Protein AF-A0A4Q4D272-F1 (afdb_monomer_lite)

pLDDT: mean 76.53, std 23.73, range [29.03, 97.25]

Foldseek 3Di:
DDDDDDDDDDDDDDDDDDDDDDDDDDDDDPDPPDPDPPQDFADEAEADCPPQDLVPGDPVRLVLLQQFQEEEELDPSCVVNRPDPHHYHDLQADPVRDGDDPVRSVVVQNVQRRVRTSYYYD

Sequence (122 aa):
MTTRQTRKKNTVTVQTVDATEQDAGTAAAPTPPRKTRAKTPGRVSFVGTGPGDASLLTVRAAELISQADVVITEQPEQAGLVTTDVEIVDGGMGEDGETLTHAARSKLVVKHARTGAHVVRL

Secondary structure (DSSP, 8-state):
------------------------------------PPPPP-EEEE---TTS-GGGS-HHHHHHHHT-SEEEESSGGGGGG--SS-EEEESSB-TTSSBPPHHHHHHHHHHHHTTT-EEEE-

Radius of gyration: 24.19 Å; chains: 1; bounding box: 63×62×44 Å

Structure (mmCIF, N/CA/C/O backbone):
data_AF-A0A4Q4D272-F1
#
_entry.id   AF-A0A4Q4D272-F1
#
loop_
_atom_site.group_PDB
_atom_site.id
_atom_site.type_symbol
_atom_site.label_atom_id
_atom_site.label_alt_id
_atom_site.label_comp_id
_atom_site.label_asym_id
_atom_site.label_entity_id
_atom_site.label_seq_id
_atom_site.pdbx_PDB_ins_code
_atom_site.Cartn_x
_atom_site.Cartn_y
_atom_site.Cartn_z
_atom_site.occupancy
_atom_site.B_iso_or_equiv
_atom_site.auth_seq_id
_atom_site.auth_comp_id
_atom_site.auth_asym_id
_atom_site.auth_atom_id
_atom_site.pdbx_PDB_model_num
ATOM 1 N N . MET A 1 1 ? 1.025 48.758 -27.893 1.00 42.31 1 MET A N 1
ATOM 2 C CA . MET A 1 1 ? 0.484 48.025 -29.056 1.00 42.31 1 MET A CA 1
ATOM 3 C C . MET A 1 1 ? -0.063 46.707 -28.523 1.00 42.31 1 MET A C 1
ATOM 5 O O . MET A 1 1 ? 0.705 45.870 -28.073 1.00 42.31 1 MET A O 1
ATOM 9 N N . THR A 1 2 ? -1.384 46.622 -28.395 1.00 40.53 2 THR A N 1
ATOM 10 C CA . THR A 1 2 ? -2.123 45.536 -27.735 1.00 40.53 2 THR A CA 1
ATOM 11 C C . THR A 1 2 ? -2.586 44.546 -28.789 1.00 40.53 2 THR A C 1
ATOM 13 O O . THR A 1 2 ? -3.279 44.976 -29.705 1.00 40.53 2 THR A O 1
ATOM 16 N N . THR A 1 3 ? -2.324 43.247 -28.617 1.00 48.41 3 THR A N 1
ATOM 17 C CA . THR A 1 3 ? -3.096 42.223 -29.334 1.00 48.41 3 THR A CA 1
ATOM 18 C C . THR A 1 3 ? -3.476 41.072 -28.411 1.00 48.41 3 THR A C 1
ATOM 20 O O . THR A 1 3 ? -2.669 40.264 -27.969 1.00 48.41 3 THR A O 1
ATOM 23 N N . ARG A 1 4 ? -4.776 41.072 -28.139 1.00 36.56 4 ARG A N 1
ATOM 24 C CA . ARG A 1 4 ? -5.647 40.067 -27.540 1.00 36.56 4 ARG A CA 1
ATOM 25 C C . ARG A 1 4 ? -6.044 39.068 -28.627 1.00 36.56 4 ARG A C 1
ATOM 27 O O . ARG A 1 4 ? -6.449 39.534 -29.682 1.00 36.56 4 ARG A O 1
ATOM 34 N N . GLN A 1 5 ? -6.021 37.763 -28.354 1.00 43.41 5 GLN A N 1
ATOM 35 C CA . GLN A 1 5 ? -6.788 36.697 -29.038 1.00 43.41 5 GLN A CA 1
ATOM 36 C C . GLN A 1 5 ? -6.393 35.341 -28.405 1.00 43.41 5 GLN A C 1
ATOM 38 O O . GLN A 1 5 ? -5.247 35.187 -28.012 1.00 43.41 5 GLN A O 1
ATOM 43 N N . THR A 1 6 ? -7.200 34.288 -28.250 1.00 36.88 6 THR A N 1
ATOM 44 C CA . THR A 1 6 ? -8.656 34.069 -28.212 1.00 36.88 6 THR A CA 1
ATOM 45 C C . THR A 1 6 ? -8.884 32.629 -27.726 1.00 36.88 6 THR A C 1
ATOM 47 O O . THR A 1 6 ? -8.042 31.753 -27.881 1.00 36.88 6 THR A O 1
ATOM 50 N N . ARG A 1 7 ? -10.060 32.394 -27.152 1.00 36.72 7 ARG A N 1
ATOM 51 C CA . ARG A 1 7 ? -10.597 31.138 -26.608 1.00 36.72 7 ARG A CA 1
ATOM 52 C C . ARG A 1 7 ? -11.089 30.184 -27.717 1.00 36.72 7 ARG A C 1
ATOM 54 O O . ARG A 1 7 ? -11.758 30.661 -28.627 1.00 36.72 7 ARG A O 1
ATOM 61 N N . LYS A 1 8 ? -10.928 28.859 -27.566 1.00 33.88 8 LYS A N 1
ATOM 62 C CA . LYS A 1 8 ? -11.796 27.815 -28.182 1.00 33.88 8 LYS A CA 1
ATOM 63 C C . LYS A 1 8 ? -11.626 26.491 -27.408 1.00 33.88 8 LYS A C 1
ATOM 65 O O . LYS A 1 8 ? -10.572 25.884 -27.470 1.00 33.88 8 LYS A O 1
ATOM 70 N N . LYS A 1 9 ? -12.444 26.199 -26.387 1.00 35.66 9 LYS A N 1
ATOM 71 C CA . LYS A 1 9 ? -13.679 25.379 -26.419 1.00 35.66 9 LYS A CA 1
ATOM 72 C C . LYS A 1 9 ? -13.551 24.120 -27.285 1.00 35.66 9 LYS A C 1
ATOM 74 O O . LYS A 1 9 ? -13.673 24.229 -28.499 1.00 35.66 9 LYS A O 1
ATOM 79 N N . ASN A 1 10 ? -13.414 22.956 -26.644 1.00 33.50 10 ASN A N 1
ATOM 80 C CA . ASN A 1 10 ? -13.775 21.681 -27.255 1.00 33.50 10 ASN A CA 1
ATOM 81 C C . ASN A 1 10 ? -14.904 21.049 -26.434 1.00 33.50 10 ASN A C 1
ATOM 83 O O . ASN A 1 10 ? -14.714 20.625 -25.296 1.00 33.50 10 ASN A O 1
ATOM 87 N N . THR A 1 11 ? -16.094 21.108 -27.019 1.00 30.02 11 THR A N 1
ATOM 88 C CA . THR A 1 11 ? -17.341 20.501 -26.564 1.00 30.02 11 THR A CA 1
ATOM 89 C C . THR A 1 11 ? -17.489 19.194 -27.332 1.00 30.02 11 THR A C 1
ATOM 91 O O . THR A 1 11 ? -17.375 19.218 -28.555 1.00 30.02 11 THR A O 1
ATOM 94 N N . VAL A 1 12 ? -17.772 18.083 -26.652 1.00 32.50 12 VAL A N 1
ATOM 95 C CA . VAL A 1 12 ? -18.307 16.882 -27.305 1.00 32.50 12 VAL A CA 1
ATOM 96 C C . VAL A 1 12 ? -19.681 16.608 -26.711 1.00 32.50 12 VAL A C 1
ATOM 98 O O . VAL A 1 12 ? -19.829 16.366 -25.516 1.00 32.50 12 VAL A O 1
ATOM 101 N N . THR A 1 13 ? -20.665 16.743 -27.589 1.00 29.03 13 THR A N 1
ATOM 102 C CA . THR A 1 13 ? -22.088 16.457 -27.427 1.00 29.03 13 THR A CA 1
ATOM 103 C C . THR A 1 13 ? -22.339 15.024 -27.880 1.00 29.03 13 THR A C 1
ATOM 105 O O . THR A 1 13 ? -21.876 14.672 -28.961 1.00 29.03 13 THR A O 1
ATOM 108 N N . VAL A 1 14 ? -23.139 14.248 -27.144 1.00 33.03 14 VAL A N 1
ATOM 109 C CA . VAL A 1 14 ? -23.978 13.197 -27.743 1.00 33.03 14 VAL A CA 1
ATOM 110 C C . VAL A 1 14 ? -25.356 13.240 -27.073 1.00 33.03 14 VAL A C 1
ATOM 112 O O . VAL A 1 14 ? -25.458 13.211 -25.849 1.00 33.03 14 VAL A O 1
ATOM 115 N N . GLN A 1 15 ? -26.374 13.409 -27.921 1.00 34.38 15 GLN A N 1
ATOM 116 C CA . GLN A 1 15 ? -27.819 13.509 -27.665 1.00 34.38 15 GLN A CA 1
ATOM 117 C C . GLN A 1 15 ? -28.385 12.159 -27.181 1.00 34.38 15 GLN A C 1
ATOM 119 O O . GLN A 1 15 ? -27.868 11.114 -27.560 1.00 34.38 15 GLN A O 1
ATOM 124 N N . THR A 1 16 ? -29.286 12.111 -26.198 1.00 31.22 16 THR A N 1
ATOM 125 C CA . THR A 1 16 ? -30.758 12.285 -26.262 1.00 31.22 16 THR A CA 1
ATOM 126 C C . THR A 1 16 ? -31.475 11.328 -27.219 1.00 31.22 16 THR A C 1
ATOM 128 O O . THR A 1 16 ? -31.327 11.439 -28.433 1.00 31.22 16 THR A O 1
ATOM 131 N N . VAL A 1 17 ? -32.343 10.479 -26.658 1.00 34.53 17 VAL A N 1
ATOM 132 C CA . VAL A 1 17 ? -33.603 10.076 -27.295 1.00 34.53 17 VAL A CA 1
ATOM 133 C C . VAL A 1 17 ? -34.742 10.344 -26.314 1.00 34.53 17 VAL A C 1
ATOM 135 O O . VAL A 1 17 ? -34.701 9.916 -25.161 1.00 34.53 17 VAL A O 1
ATOM 138 N N . ASP A 1 18 ? -35.697 11.137 -26.785 1.00 30.20 18 ASP A N 1
ATOM 139 C CA . ASP A 1 18 ? -36.919 11.544 -26.107 1.00 30.20 18 ASP A CA 1
ATOM 140 C C . ASP A 1 18 ? -37.931 10.396 -26.007 1.00 30.20 18 ASP A C 1
ATOM 142 O O . ASP A 1 18 ? -38.105 9.616 -26.944 1.00 30.20 18 ASP A O 1
ATOM 146 N N . ALA 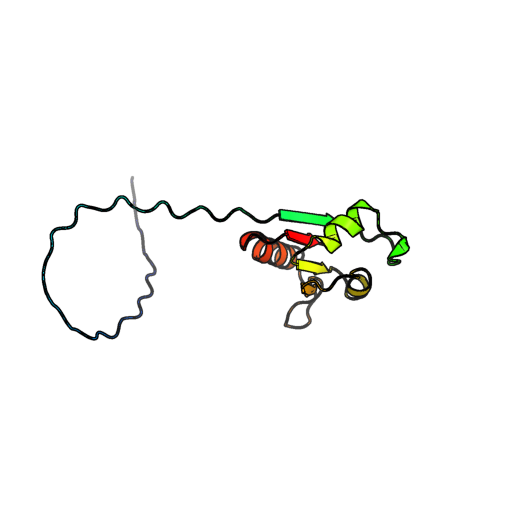A 1 19 ? -38.674 10.368 -24.903 1.00 32.47 19 ALA A N 1
ATOM 147 C CA . ALA A 1 19 ? -40.037 9.856 -24.876 1.00 32.47 19 ALA A CA 1
ATOM 148 C C . ALA A 1 19 ? -40.860 10.761 -23.953 1.00 32.47 19 ALA A C 1
ATOM 150 O O . ALA A 1 19 ? -40.606 10.886 -22.756 1.00 32.47 19 ALA A O 1
ATOM 151 N N . THR A 1 20 ? -41.791 11.456 -24.588 1.00 35.84 20 THR A N 1
ATOM 152 C CA . THR A 1 20 ? -42.777 12.391 -24.056 1.00 35.84 20 THR A CA 1
ATOM 153 C C . THR A 1 20 ? -43.861 11.677 -23.254 1.00 35.84 20 THR A C 1
ATOM 155 O O . THR A 1 20 ? -44.425 10.723 -23.773 1.00 35.84 20 THR A O 1
ATOM 158 N N . GLU A 1 21 ? -44.238 12.216 -22.090 1.00 34.91 21 GLU A N 1
ATOM 159 C CA . GLU A 1 21 ? -45.647 12.405 -21.703 1.00 34.91 21 GLU A CA 1
ATOM 160 C C . GLU A 1 21 ? -45.764 13.361 -20.499 1.00 34.91 21 GLU A C 1
ATOM 162 O O . GLU A 1 21 ? -45.063 13.238 -19.495 1.00 34.91 21 GLU A O 1
ATOM 167 N N . GLN A 1 22 ? -46.612 14.376 -20.668 1.00 41.06 22 GLN A N 1
ATOM 168 C CA . GLN A 1 22 ? -46.977 15.424 -19.713 1.00 41.06 22 GLN A CA 1
ATOM 169 C C . GLN A 1 22 ? -48.154 14.936 -18.851 1.00 41.06 22 GLN A C 1
ATOM 171 O O . GLN A 1 22 ? -49.027 14.289 -19.412 1.00 41.06 22 GLN A O 1
ATOM 176 N N . ASP A 1 23 ? -48.264 15.345 -17.578 1.00 29.06 23 ASP A N 1
ATOM 177 C CA . ASP A 1 23 ? -49.424 16.146 -17.139 1.00 29.06 23 ASP A CA 1
ATOM 178 C C . ASP A 1 23 ? -49.269 16.773 -15.731 1.00 29.06 23 ASP A C 1
ATOM 180 O O . ASP A 1 23 ? -48.637 16.219 -14.835 1.00 29.06 23 ASP A O 1
ATOM 184 N N . ALA A 1 24 ? -49.908 17.938 -15.589 1.00 31.05 24 ALA A N 1
ATOM 185 C CA . ALA A 1 24 ? -50.531 18.543 -14.407 1.00 31.05 24 ALA A CA 1
ATOM 186 C C . ALA A 1 24 ? -49.735 18.812 -13.102 1.00 31.05 24 ALA A C 1
ATOM 188 O O . ALA A 1 24 ? -49.665 18.011 -12.178 1.00 31.05 24 ALA A O 1
ATOM 189 N N . GLY A 1 25 ? -49.312 20.076 -12.962 1.00 32.69 25 GLY A N 1
ATOM 190 C CA . GLY A 1 25 ? -49.771 20.979 -11.890 1.00 32.69 25 GLY A CA 1
ATOM 191 C C . GLY A 1 25 ? -49.534 20.623 -10.413 1.00 32.69 25 GLY A C 1
ATOM 192 O O . GLY A 1 25 ? -50.334 19.931 -9.797 1.00 32.69 25 GLY A O 1
ATOM 193 N N . THR A 1 26 ? -48.560 21.293 -9.787 1.00 35.28 26 THR A N 1
ATOM 194 C CA . THR A 1 26 ? -48.712 22.042 -8.516 1.00 35.28 26 THR A CA 1
ATOM 195 C C . THR A 1 26 ? -47.450 22.880 -8.300 1.00 35.28 26 THR A C 1
ATOM 197 O O . THR A 1 26 ? -46.332 22.385 -8.427 1.00 35.28 26 THR A O 1
ATOM 200 N N . ALA A 1 27 ? -47.623 24.169 -8.002 1.00 51.97 27 ALA A N 1
ATOM 201 C CA . ALA A 1 27 ? -46.535 25.095 -7.710 1.00 51.97 27 ALA A CA 1
ATOM 202 C C . ALA A 1 27 ? -45.796 24.671 -6.428 1.00 51.97 27 ALA A C 1
ATOM 204 O O . ALA A 1 27 ? -46.240 24.955 -5.318 1.00 51.97 27 ALA A O 1
ATOM 205 N N . ALA A 1 28 ? -44.662 23.988 -6.584 1.00 44.81 28 ALA A N 1
ATOM 206 C CA . ALA A 1 28 ? -43.740 23.692 -5.497 1.00 44.81 28 ALA A CA 1
ATOM 207 C C . ALA A 1 28 ? -42.622 24.744 -5.476 1.00 44.81 28 ALA A C 1
ATOM 209 O O . ALA A 1 28 ? -41.937 24.971 -6.474 1.00 44.81 28 ALA A O 1
ATOM 210 N N . ALA A 1 29 ? -42.471 25.402 -4.327 1.00 59.03 29 ALA A N 1
ATOM 211 C CA . ALA A 1 29 ? -41.434 26.385 -4.031 1.00 59.03 29 ALA A CA 1
ATOM 212 C C . ALA A 1 29 ? -40.022 25.901 -4.437 1.00 59.03 29 ALA A C 1
ATOM 214 O O . ALA A 1 29 ? -39.760 24.694 -4.412 1.00 59.03 29 ALA A O 1
ATOM 215 N N . PRO A 1 30 ? -39.082 26.813 -4.771 1.00 60.91 30 PRO A N 1
ATOM 216 C CA . PRO A 1 30 ? -37.727 26.431 -5.149 1.00 60.91 30 PRO A CA 1
ATOM 217 C C . PRO A 1 30 ? -37.063 25.687 -3.987 1.00 60.91 30 PRO A C 1
ATOM 219 O O . PRO A 1 30 ? -36.696 26.271 -2.968 1.00 60.91 30 PRO A O 1
ATOM 222 N N . THR A 1 31 ? -36.934 24.370 -4.140 1.00 62.84 31 THR A N 1
ATOM 223 C CA . THR A 1 31 ? -36.210 23.525 -3.193 1.00 62.84 31 THR A CA 1
ATOM 224 C C . THR A 1 31 ? -34.751 23.985 -3.195 1.00 62.84 31 THR A C 1
ATOM 226 O O . THR A 1 31 ? -34.147 24.053 -4.270 1.00 62.84 31 THR A O 1
ATOM 229 N N . PRO A 1 32 ? -34.165 24.339 -2.036 1.00 67.50 32 PRO A N 1
ATOM 230 C CA . PRO A 1 32 ? -32.782 24.788 -1.989 1.00 67.50 32 PRO A CA 1
ATOM 231 C C . PRO A 1 32 ? -31.869 23.681 -2.533 1.00 67.50 32 PRO A C 1
ATOM 233 O O . PRO A 1 32 ? -32.134 22.499 -2.287 1.00 67.50 32 PRO A O 1
ATOM 236 N N . PRO A 1 33 ? -30.793 24.022 -3.266 1.00 65.62 33 PRO A N 1
ATOM 237 C CA . PRO A 1 33 ? -29.908 23.024 -3.843 1.00 65.62 33 PRO A CA 1
ATOM 238 C C . PRO A 1 33 ? -29.357 22.143 -2.721 1.00 65.62 33 PRO A C 1
ATOM 240 O O . PRO A 1 33 ? -28.631 22.602 -1.835 1.00 65.62 33 PRO A O 1
ATOM 243 N N . ARG A 1 34 ? -29.740 20.862 -2.745 1.00 63.12 34 ARG A N 1
ATOM 244 C CA . ARG A 1 34 ? -29.255 19.842 -1.818 1.00 63.12 34 ARG A CA 1
ATOM 245 C C . ARG A 1 34 ? -27.739 19.803 -1.949 1.00 63.12 34 ARG A C 1
ATOM 247 O O . ARG A 1 34 ? -27.222 19.327 -2.957 1.00 63.12 34 ARG A O 1
ATOM 254 N N . LYS A 1 35 ? -27.029 20.337 -0.947 1.00 61.69 35 LYS A N 1
ATOM 255 C CA . LYS A 1 35 ? -25.565 20.283 -0.873 1.00 61.69 35 LYS A CA 1
ATOM 256 C C . LYS A 1 35 ? -25.155 18.828 -1.082 1.00 61.69 35 LYS A C 1
ATOM 258 O O . LYS A 1 35 ? -25.466 17.971 -0.254 1.00 61.69 35 LYS A O 1
ATOM 263 N N . THR A 1 36 ? -24.511 18.531 -2.204 1.00 67.62 36 THR A N 1
ATOM 264 C CA . THR A 1 36 ? -23.924 17.215 -2.443 1.00 67.62 36 THR A CA 1
ATOM 265 C C . THR A 1 36 ? -22.944 16.966 -1.303 1.00 67.62 36 THR A C 1
ATOM 267 O O . THR A 1 36 ? -21.992 17.736 -1.157 1.00 67.62 36 THR A O 1
ATOM 270 N N . ARG A 1 37 ? -23.198 15.963 -0.447 1.00 66.62 37 ARG A N 1
ATOM 271 C CA . ARG A 1 37 ? -22.248 15.589 0.613 1.00 66.62 37 ARG A CA 1
ATOM 272 C C . ARG A 1 37 ? -20.900 15.366 -0.062 1.00 66.62 37 ARG A C 1
ATOM 274 O O . ARG A 1 37 ? -20.798 14.528 -0.957 1.00 66.62 37 ARG A O 1
ATOM 281 N N . ALA A 1 38 ? -19.903 16.159 0.323 1.00 70.06 38 ALA A N 1
ATOM 282 C CA . ALA A 1 38 ? -18.545 15.962 -0.150 1.0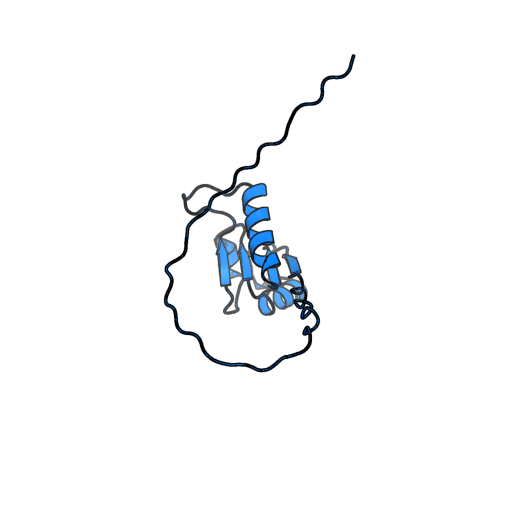0 70.06 38 ALA A CA 1
ATOM 283 C C . ALA A 1 38 ? -18.135 14.533 0.222 1.00 70.06 38 ALA A C 1
ATOM 285 O O . ALA A 1 38 ? -18.301 14.129 1.375 1.00 70.06 38 ALA A O 1
ATOM 286 N N . LYS A 1 39 ? -17.674 13.752 -0.759 1.00 73.75 39 LYS A N 1
ATOM 287 C CA . LYS A 1 39 ? -17.123 12.424 -0.485 1.00 73.75 39 LYS A CA 1
ATOM 288 C C . LYS A 1 39 ? -15.924 12.611 0.441 1.00 73.75 39 LYS A C 1
ATOM 290 O O . LYS A 1 39 ? -15.046 13.417 0.132 1.00 73.75 39 LYS A O 1
ATOM 295 N N . THR A 1 40 ? -15.911 11.913 1.573 1.00 82.69 40 THR A N 1
ATOM 296 C CA . THR A 1 40 ? -14.746 11.900 2.460 1.00 82.69 40 THR A CA 1
ATOM 297 C C . THR A 1 40 ? -13.558 11.365 1.658 1.00 82.69 40 THR A C 1
ATOM 299 O O . THR A 1 40 ? -13.696 10.307 1.042 1.00 82.69 40 THR A O 1
ATOM 302 N N . PRO A 1 41 ? -12.426 12.087 1.591 1.00 81.56 41 PRO A N 1
ATOM 303 C CA . PRO A 1 41 ? -11.255 11.581 0.894 1.00 81.56 41 PRO A CA 1
ATOM 304 C C . PRO A 1 41 ? -10.756 10.312 1.588 1.00 81.56 41 PRO A C 1
ATOM 306 O O . PRO A 1 41 ? -10.743 10.244 2.820 1.00 81.56 41 PRO A O 1
ATOM 309 N N . GLY A 1 42 ? -10.352 9.324 0.790 1.00 93.94 42 GLY A N 1
ATOM 310 C CA . GLY A 1 42 ? -9.709 8.119 1.298 1.00 93.94 42 GLY A CA 1
ATOM 311 C C . GLY A 1 42 ? -8.336 8.422 1.886 1.00 93.94 42 GLY A C 1
ATOM 312 O O . GLY A 1 42 ? -7.859 9.564 1.881 1.00 93.94 42 GLY A O 1
ATOM 313 N N . ARG A 1 43 ? -7.686 7.387 2.409 1.00 95.62 43 ARG A N 1
ATOM 314 C CA . ARG A 1 43 ? -6.386 7.499 3.078 1.00 95.62 43 ARG A CA 1
ATOM 315 C C . ARG A 1 43 ? -5.397 6.538 2.449 1.00 95.62 43 ARG A C 1
ATOM 317 O O . ARG A 1 43 ? -5.783 5.477 1.979 1.00 95.62 43 ARG A O 1
ATOM 324 N N . VAL A 1 44 ? -4.125 6.92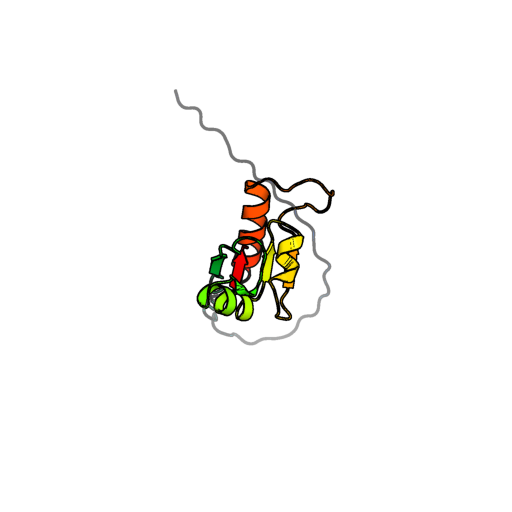5 2.458 1.00 97.25 44 VAL A N 1
ATOM 325 C CA . VAL A 1 44 ? -3.023 6.103 1.957 1.00 97.25 44 VAL A CA 1
ATOM 326 C C . VAL A 1 44 ? -2.023 5.897 3.085 1.00 97.25 44 VAL A C 1
ATOM 328 O O . VAL A 1 44 ? -1.568 6.876 3.676 1.00 97.25 44 VAL A O 1
ATOM 331 N N . SER A 1 45 ? -1.676 4.644 3.365 1.00 97.19 45 SER A N 1
ATOM 332 C CA . SER A 1 45 ? -0.606 4.277 4.295 1.00 97.19 45 SER A CA 1
ATOM 333 C C . SER A 1 45 ? 0.527 3.605 3.534 1.00 97.19 45 SER A C 1
ATOM 335 O O . SER A 1 45 ? 0.300 2.637 2.816 1.00 97.19 45 SER A O 1
ATOM 337 N N . PHE A 1 46 ? 1.742 4.121 3.693 1.00 96.44 46 PHE A N 1
ATOM 338 C CA . PHE A 1 46 ? 2.951 3.495 3.165 1.00 96.44 46 PHE A CA 1
ATOM 339 C C . PHE A 1 46 ? 3.551 2.616 4.252 1.00 96.44 46 PHE A C 1
ATOM 341 O O . PHE A 1 46 ? 3.783 3.092 5.367 1.00 96.44 46 PHE A O 1
ATOM 348 N N . VAL A 1 47 ? 3.774 1.347 3.938 1.00 95.62 47 VAL A N 1
ATOM 349 C CA . VAL A 1 47 ? 4.182 0.336 4.908 1.00 95.62 47 VAL A CA 1
ATOM 350 C C . VAL A 1 47 ? 5.437 -0.350 4.398 1.00 95.62 47 VAL A C 1
ATOM 3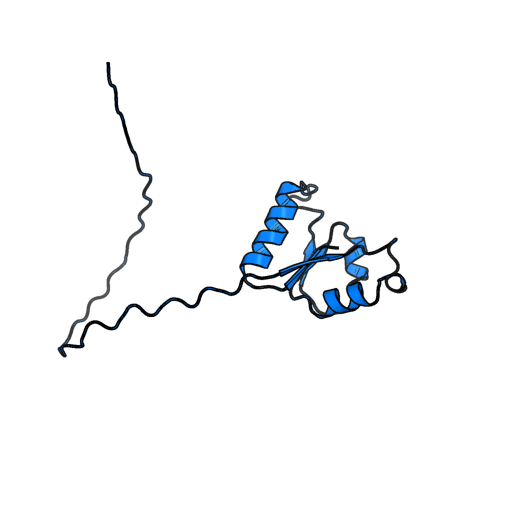52 O O . VAL A 1 47 ? 5.452 -0.885 3.302 1.00 95.62 47 VAL A O 1
ATOM 355 N N . GLY A 1 48 ? 6.495 -0.350 5.207 1.00 93.69 48 GLY A N 1
ATOM 356 C CA . GLY A 1 48 ? 7.667 -1.172 4.926 1.00 93.69 48 GLY A CA 1
ATOM 357 C C . GLY A 1 48 ? 7.379 -2.627 5.280 1.00 93.69 48 GLY A C 1
ATOM 358 O O . GLY A 1 48 ? 7.106 -2.928 6.442 1.00 93.69 48 GLY A O 1
ATOM 359 N N . THR A 1 49 ? 7.469 -3.522 4.300 1.00 90.75 49 THR A N 1
ATOM 360 C CA . THR A 1 49 ? 7.207 -4.960 4.473 1.00 90.75 49 THR A CA 1
ATOM 361 C C . THR A 1 49 ? 8.341 -5.747 5.125 1.00 90.75 49 THR A C 1
ATOM 363 O O . THR A 1 49 ? 8.177 -6.921 5.443 1.00 90.75 49 THR A O 1
ATOM 366 N N . GLY A 1 50 ? 9.508 -5.127 5.309 1.00 89.31 50 GLY A N 1
ATOM 367 C CA . GLY A 1 50 ? 10.709 -5.846 5.722 1.00 89.31 50 GLY A CA 1
ATOM 368 C C . GLY A 1 50 ? 11.233 -6.769 4.608 1.00 89.31 50 GLY A C 1
ATOM 369 O O . GLY A 1 50 ? 10.911 -6.558 3.439 1.00 89.31 50 GLY A O 1
ATOM 370 N N . PRO A 1 51 ? 12.062 -7.772 4.940 1.00 89.50 51 PRO A N 1
ATOM 371 C CA . PRO A 1 51 ? 12.782 -8.582 3.954 1.00 89.50 51 PRO A CA 1
ATOM 372 C C . PRO A 1 51 ? 11.946 -9.695 3.293 1.00 89.50 51 PRO A C 1
ATOM 374 O O . PRO A 1 51 ? 12.493 -10.434 2.481 1.00 89.50 51 PRO A O 1
ATOM 377 N N . GLY A 1 52 ? 10.658 -9.842 3.635 1.00 85.31 52 GLY A N 1
ATOM 378 C CA . GLY A 1 52 ? 9.735 -10.779 2.973 1.00 85.31 52 GLY A CA 1
ATOM 379 C C . GLY A 1 52 ? 9.082 -11.827 3.880 1.00 85.31 52 GLY A C 1
ATOM 380 O O . GLY A 1 52 ? 8.151 -12.496 3.447 1.00 85.31 52 GLY A O 1
ATOM 381 N N . ASP A 1 53 ? 9.510 -11.960 5.137 1.00 88.88 53 ASP A N 1
ATOM 382 C CA . ASP A 1 53 ? 8.824 -12.812 6.116 1.00 88.88 53 ASP A CA 1
ATOM 383 C C . ASP A 1 53 ? 7.681 -12.035 6.790 1.00 88.88 53 ASP A C 1
ATOM 385 O O . ASP A 1 53 ? 7.900 -10.968 7.370 1.00 88.88 53 ASP A O 1
ATOM 389 N N . ALA A 1 54 ? 6.463 -12.581 6.745 1.00 88.25 54 ALA A N 1
ATOM 390 C CA . ALA A 1 54 ? 5.283 -11.977 7.362 1.00 88.25 54 ALA A CA 1
ATOM 391 C C . ALA A 1 54 ? 5.427 -11.796 8.886 1.00 88.25 54 ALA A C 1
ATOM 393 O O . ALA A 1 54 ? 4.870 -10.852 9.446 1.00 88.25 54 ALA A O 1
ATOM 394 N N . SER A 1 55 ? 6.207 -12.648 9.559 1.00 90.50 55 SER A N 1
ATOM 395 C CA . SER A 1 55 ? 6.492 -12.533 10.997 1.00 90.50 55 SER A CA 1
ATOM 396 C C . SER A 1 55 ? 7.356 -11.318 11.354 1.00 90.50 55 SER A C 1
ATOM 398 O O . SER A 1 55 ? 7.398 -10.914 12.517 1.00 90.50 55 SER A O 1
ATOM 400 N N . LEU A 1 56 ? 8.013 -10.705 10.363 1.00 93.31 56 LEU A N 1
ATOM 401 C CA . LEU A 1 56 ? 8.823 -9.497 10.527 1.00 93.31 56 LEU A CA 1
ATOM 402 C C . LEU A 1 56 ? 8.034 -8.208 10.272 1.00 93.31 56 LEU A C 1
ATOM 404 O O . LEU A 1 56 ? 8.586 -7.113 10.421 1.00 93.31 56 LEU A O 1
ATOM 408 N N . LEU A 1 57 ? 6.749 -8.306 9.917 1.00 93.31 57 LEU A N 1
ATOM 409 C CA . LEU A 1 57 ? 5.879 -7.140 9.869 1.00 93.31 57 LEU A CA 1
ATOM 410 C C . LEU A 1 57 ? 5.745 -6.535 11.266 1.00 93.31 57 LEU A C 1
ATOM 412 O O . LEU A 1 57 ? 5.530 -7.220 12.265 1.00 93.31 57 LEU A O 1
ATOM 416 N N . THR A 1 58 ? 5.823 -5.208 11.335 1.00 95.19 58 THR A N 1
ATOM 417 C CA . THR A 1 58 ? 5.486 -4.514 12.580 1.00 95.19 58 THR A CA 1
ATOM 418 C C . THR A 1 58 ? 4.017 -4.751 12.931 1.00 95.19 58 THR A C 1
ATOM 420 O O . THR A 1 58 ? 3.169 -4.880 12.046 1.00 95.19 58 THR A O 1
ATOM 423 N N . VAL A 1 59 ? 3.689 -4.707 14.224 1.00 95.19 59 VAL A N 1
ATOM 424 C CA . VAL A 1 59 ? 2.293 -4.793 14.691 1.00 95.19 59 VAL A CA 1
ATOM 425 C C . VAL A 1 59 ? 1.417 -3.762 13.971 1.00 95.19 59 VAL A C 1
ATOM 427 O O . VAL A 1 59 ? 0.334 -4.083 13.488 1.00 95.19 59 VAL A O 1
ATOM 430 N N . ARG A 1 60 ? 1.934 -2.539 13.784 1.00 95.94 60 ARG A N 1
ATOM 431 C CA . ARG A 1 60 ? 1.209 -1.479 13.081 1.00 95.94 60 ARG A CA 1
ATOM 432 C C . ARG A 1 60 ? 0.989 -1.774 11.593 1.00 95.94 60 ARG A C 1
ATOM 434 O O . ARG A 1 60 ? -0.045 -1.390 11.055 1.00 95.94 60 ARG A O 1
ATOM 441 N N . ALA A 1 61 ? 1.936 -2.429 10.925 1.00 95.19 61 ALA A N 1
ATOM 442 C CA . ALA A 1 61 ? 1.786 -2.840 9.530 1.00 95.19 61 ALA A CA 1
ATOM 443 C C . ALA A 1 61 ? 0.655 -3.864 9.377 1.00 95.19 61 ALA A C 1
ATOM 445 O O . ALA A 1 61 ? -0.233 -3.664 8.553 1.00 95.19 61 ALA A O 1
ATOM 446 N N . ALA A 1 62 ? 0.643 -4.902 10.218 1.00 93.25 62 ALA A N 1
ATOM 447 C CA . ALA A 1 62 ? -0.407 -5.918 10.211 1.00 93.25 62 ALA A CA 1
ATOM 448 C C . ALA A 1 62 ? -1.798 -5.315 10.504 1.00 93.25 62 ALA A C 1
ATOM 450 O O . ALA A 1 62 ? -2.775 -5.622 9.819 1.00 93.25 62 ALA A O 1
ATOM 451 N N . GLU A 1 63 ? -1.889 -4.385 11.462 1.00 94.12 63 GLU A N 1
ATOM 452 C CA . GLU A 1 63 ? -3.125 -3.637 11.734 1.00 94.12 63 GLU A CA 1
ATOM 453 C C . GLU A 1 63 ? -3.613 -2.840 10.519 1.00 94.12 63 GLU A C 1
ATOM 455 O O . GLU A 1 63 ? -4.803 -2.837 10.219 1.00 94.12 63 GLU A O 1
ATOM 460 N N . LEU A 1 64 ? -2.713 -2.148 9.819 1.00 95.56 64 LEU A N 1
ATOM 461 C CA . LEU A 1 64 ? -3.080 -1.348 8.651 1.00 95.56 64 LEU A CA 1
ATOM 462 C C . LEU A 1 64 ? -3.522 -2.221 7.478 1.00 95.56 64 LEU A C 1
ATOM 464 O O . LEU A 1 64 ? -4.510 -1.886 6.834 1.00 95.56 64 LEU A O 1
ATOM 468 N N . ILE A 1 65 ? -2.821 -3.328 7.225 1.00 93.94 65 ILE A N 1
ATOM 469 C CA . ILE A 1 65 ? -3.162 -4.283 6.162 1.00 93.94 65 ILE A CA 1
ATOM 470 C C . ILE A 1 65 ? -4.540 -4.900 6.426 1.00 93.94 65 ILE A C 1
ATOM 472 O O . ILE A 1 65 ? -5.375 -4.926 5.531 1.00 93.94 65 ILE A O 1
ATOM 476 N N . SER A 1 66 ? -4.818 -5.310 7.667 1.00 93.62 66 SER A N 1
ATOM 477 C CA . SER A 1 66 ? -6.118 -5.900 8.030 1.00 93.62 66 SER A CA 1
ATOM 478 C C . SER A 1 66 ? -7.303 -4.928 7.986 1.00 93.62 66 SER A C 1
ATOM 480 O O . SER A 1 66 ? -8.446 -5.368 7.911 1.00 93.62 66 SER A O 1
ATOM 482 N N . GLN A 1 67 ? -7.051 -3.618 8.044 1.00 93.88 67 GLN A N 1
ATOM 483 C CA . GLN A 1 67 ? -8.068 -2.562 7.940 1.00 93.88 67 GLN A CA 1
ATOM 484 C C . GLN A 1 67 ? -8.128 -1.928 6.543 1.00 93.88 67 GLN A C 1
ATOM 486 O O . GLN A 1 67 ? -8.846 -0.941 6.352 1.00 93.88 67 GLN A O 1
ATOM 491 N N . ALA A 1 68 ? -7.318 -2.417 5.603 1.00 95.75 68 ALA A N 1
ATOM 492 C CA . ALA A 1 68 ? -7.268 -1.891 4.254 1.00 95.75 68 ALA A CA 1
ATOM 493 C C . ALA A 1 68 ? -8.477 -2.372 3.453 1.00 95.75 68 ALA A C 1
ATOM 495 O O . ALA A 1 68 ? -8.910 -3.513 3.585 1.00 95.75 68 ALA A O 1
ATOM 496 N N . ASP A 1 69 ? -8.975 -1.503 2.579 1.00 95.19 69 ASP A N 1
ATOM 497 C CA . ASP A 1 69 ? -9.905 -1.910 1.526 1.00 95.19 69 ASP A CA 1
ATOM 498 C C . ASP A 1 69 ? -9.126 -2.394 0.294 1.00 95.19 69 ASP A C 1
ATOM 500 O O . ASP A 1 69 ? -9.585 -3.268 -0.435 1.00 95.19 69 ASP A O 1
ATOM 504 N N . VAL A 1 70 ? -7.942 -1.809 0.059 1.00 96.06 70 VAL A N 1
ATOM 505 C CA . VAL A 1 70 ? -7.082 -2.095 -1.095 1.00 96.06 70 VAL A CA 1
ATOM 506 C C . VAL A 1 70 ? -5.621 -2.124 -0.661 1.00 96.06 70 VAL A C 1
ATOM 508 O O . VAL A 1 70 ? -5.135 -1.181 -0.027 1.00 96.06 70 VAL A O 1
ATOM 511 N N . VAL A 1 71 ? -4.897 -3.164 -1.066 1.00 96.44 71 VAL A N 1
ATOM 512 C CA . VAL A 1 71 ? -3.448 -3.287 -0.895 1.00 96.44 71 VAL A CA 1
ATOM 513 C C . VAL A 1 71 ? -2.775 -3.242 -2.262 1.00 96.44 71 VAL A C 1
ATOM 515 O O . VAL A 1 71 ? -3.077 -4.039 -3.140 1.00 96.44 71 VAL A O 1
ATOM 518 N N . ILE A 1 72 ? -1.851 -2.304 -2.449 1.00 95.62 72 ILE A N 1
ATOM 519 C CA . ILE A 1 72 ? -1.054 -2.172 -3.668 1.00 95.62 72 ILE A CA 1
ATOM 520 C C . ILE A 1 72 ? 0.351 -2.692 -3.376 1.00 95.62 72 ILE A C 1
ATOM 522 O O . ILE A 1 72 ? 1.037 -2.141 -2.511 1.00 95.62 72 ILE A O 1
ATOM 526 N N . THR A 1 73 ? 0.773 -3.726 -4.100 1.00 94.75 73 THR A N 1
ATOM 527 C CA . THR A 1 73 ? 2.117 -4.307 -3.991 1.00 94.75 73 THR A CA 1
ATOM 528 C C . THR A 1 73 ? 3.090 -3.647 -4.970 1.00 94.75 73 THR A C 1
ATOM 530 O O . THR A 1 73 ? 2.705 -3.155 -6.030 1.00 94.75 73 THR A O 1
ATOM 533 N N . GLU A 1 74 ? 4.371 -3.611 -4.622 1.00 89.38 74 GLU A N 1
ATOM 534 C CA . GLU A 1 74 ? 5.465 -3.209 -5.518 1.00 89.38 74 GLU A CA 1
ATOM 535 C C . GLU A 1 74 ? 6.066 -4.415 -6.235 1.00 89.38 74 GLU A C 1
ATOM 537 O O . GLU A 1 74 ? 6.534 -4.295 -7.367 1.00 89.38 74 GLU A O 1
ATOM 542 N N . GLN A 1 75 ? 6.073 -5.559 -5.552 1.00 88.31 75 GLN A N 1
ATOM 543 C CA . GLN A 1 75 ? 6.636 -6.814 -6.025 1.00 88.31 75 GLN A CA 1
ATOM 544 C C . GLN A 1 75 ? 5.631 -7.953 -5.794 1.00 88.31 75 GLN A C 1
ATOM 546 O O . GLN A 1 75 ? 4.914 -7.940 -4.786 1.00 88.31 75 GLN A O 1
ATOM 551 N N . PRO A 1 76 ? 5.557 -8.947 -6.694 1.00 84.94 76 PRO A N 1
ATOM 552 C CA . PRO A 1 76 ? 4.577 -10.028 -6.597 1.00 84.94 76 PRO A CA 1
ATOM 553 C C . PRO A 1 76 ? 4.724 -10.863 -5.314 1.00 84.94 76 PRO A C 1
ATOM 555 O O . PRO A 1 76 ? 3.722 -11.314 -4.761 1.00 84.94 76 PRO A O 1
ATOM 558 N N . GLU A 1 77 ? 5.938 -11.018 -4.781 1.00 88.06 77 GLU A N 1
ATOM 559 C CA . GLU A 1 77 ? 6.205 -11.727 -3.523 1.00 88.06 77 GLU A CA 1
ATOM 560 C C . GLU A 1 77 ? 5.508 -11.103 -2.304 1.00 88.06 77 GLU A C 1
ATOM 562 O O . GLU A 1 77 ? 5.185 -11.808 -1.348 1.00 88.06 77 GLU A O 1
ATOM 567 N N . GLN A 1 78 ? 5.209 -9.800 -2.343 1.00 91.06 78 GLN A N 1
ATOM 568 C CA . GLN A 1 78 ? 4.556 -9.102 -1.234 1.00 91.06 78 GLN A CA 1
ATOM 569 C C . GLN A 1 78 ? 3.086 -9.496 -1.071 1.00 91.06 78 GLN A C 1
ATOM 571 O O . GLN A 1 78 ? 2.523 -9.291 0.003 1.00 91.06 78 GLN A O 1
ATOM 576 N N . ALA A 1 79 ? 2.461 -10.097 -2.089 1.00 89.44 79 ALA A N 1
ATOM 577 C CA . ALA A 1 79 ? 1.096 -10.605 -1.973 1.00 89.44 79 ALA A CA 1
ATOM 578 C C . ALA A 1 79 ? 0.976 -11.665 -0.860 1.00 89.44 79 ALA A C 1
ATOM 580 O O . ALA A 1 79 ? -0.040 -11.723 -0.176 1.00 89.44 79 ALA A O 1
ATOM 581 N N . GLY A 1 80 ? 2.039 -12.442 -0.609 1.00 89.44 80 GLY A N 1
ATOM 582 C CA . GLY A 1 80 ? 2.075 -13.442 0.465 1.00 89.44 80 GLY A CA 1
ATOM 583 C C . GLY A 1 80 ? 2.112 -12.861 1.884 1.00 89.44 80 GLY A C 1
ATOM 584 O O . GLY A 1 80 ? 1.905 -13.594 2.849 1.00 89.44 80 GLY A O 1
ATOM 585 N N . LEU A 1 81 ? 2.356 -11.556 2.031 1.00 87.88 81 LEU A N 1
ATOM 586 C CA . LEU A 1 81 ? 2.346 -10.858 3.322 1.00 87.88 81 LEU A CA 1
ATOM 587 C C . LEU A 1 81 ? 0.933 -10.467 3.7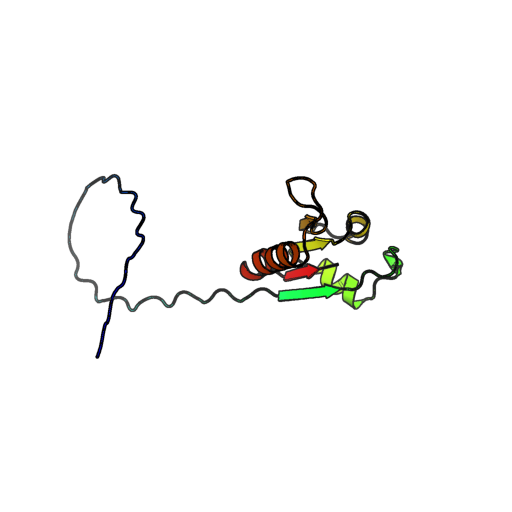66 1.00 87.88 81 LEU A C 1
ATOM 589 O O . LEU A 1 81 ? 0.715 -10.117 4.927 1.00 87.88 81 LEU A O 1
ATOM 593 N N . VAL A 1 82 ? -0.020 -10.497 2.837 1.00 89.56 82 VAL A N 1
ATOM 594 C CA . VAL A 1 82 ? -1.408 -10.123 3.068 1.00 89.56 82 VAL A CA 1
ATOM 595 C C . VAL A 1 82 ? -2.181 -11.380 3.450 1.00 89.56 82 VAL A C 1
ATOM 597 O O . VAL A 1 82 ? -2.450 -12.243 2.623 1.00 89.56 82 VAL A O 1
ATOM 600 N N . THR A 1 83 ? -2.519 -11.504 4.732 1.00 79.88 83 THR A N 1
ATOM 601 C CA . THR A 1 83 ? -3.213 -12.684 5.279 1.00 79.88 83 THR A CA 1
ATOM 602 C C . THR A 1 83 ? -4.734 -12.530 5.328 1.00 79.88 83 THR A C 1
ATOM 604 O O . THR A 1 83 ? -5.440 -13.463 5.707 1.00 79.88 83 THR A O 1
ATOM 607 N N . THR A 1 84 ? -5.245 -11.355 4.962 1.00 83.88 84 THR A N 1
ATOM 608 C CA . THR A 1 84 ? -6.669 -11.012 4.960 1.00 83.88 84 THR A CA 1
ATOM 609 C C . THR A 1 84 ? -7.255 -11.053 3.557 1.00 83.88 84 THR A C 1
ATOM 611 O O . THR A 1 84 ? -6.554 -10.804 2.581 1.00 83.88 84 THR A O 1
ATOM 614 N N . ASP A 1 85 ? -8.558 -11.308 3.466 1.00 86.75 85 ASP A N 1
ATOM 615 C CA . ASP A 1 85 ? -9.308 -11.244 2.210 1.00 86.75 85 ASP A CA 1
ATOM 616 C C . ASP A 1 85 ? -9.564 -9.773 1.833 1.00 86.75 85 ASP A C 1
ATOM 618 O O . ASP A 1 85 ? -10.562 -9.170 2.226 1.00 86.75 85 ASP A O 1
ATOM 622 N N . VAL A 1 86 ? -8.581 -9.161 1.172 1.00 92.94 86 VAL A N 1
ATOM 623 C CA . VAL A 1 86 ? -8.582 -7.760 0.730 1.00 92.94 86 VAL A CA 1
ATOM 624 C C . VAL A 1 86 ? -8.209 -7.695 -0.747 1.00 92.94 86 VAL A C 1
ATOM 626 O O . VAL A 1 86 ? -7.498 -8.561 -1.255 1.00 92.94 86 VAL A O 1
ATOM 629 N N . GLU A 1 87 ? -8.672 -6.664 -1.453 1.00 93.94 87 GLU A N 1
ATOM 630 C CA . GLU A 1 87 ? -8.316 -6.455 -2.854 1.00 93.94 87 GLU A CA 1
ATOM 631 C C . GLU A 1 87 ? -6.812 -6.163 -2.983 1.00 93.94 87 GLU A C 1
ATOM 633 O O . GLU A 1 87 ? -6.329 -5.118 -2.538 1.00 93.94 87 GLU A O 1
ATOM 638 N N . ILE A 1 88 ? -6.071 -7.090 -3.595 1.00 94.12 88 ILE A N 1
ATOM 639 C CA . ILE A 1 88 ? -4.645 -6.929 -3.892 1.00 94.12 88 ILE A CA 1
ATOM 640 C C . ILE A 1 88 ? -4.493 -6.479 -5.342 1.00 94.12 88 ILE A C 1
ATOM 642 O O . ILE A 1 88 ? -4.953 -7.148 -6.267 1.00 94.12 88 ILE A O 1
ATOM 646 N N . VAL A 1 89 ? -3.813 -5.355 -5.539 1.00 93.62 89 VAL A N 1
ATOM 647 C CA . VAL A 1 89 ? -3.529 -4.777 -6.851 1.00 93.62 89 VAL A CA 1
ATOM 648 C C . VAL A 1 89 ? -2.022 -4.788 -7.083 1.00 93.62 89 VAL A C 1
ATOM 650 O O . VAL A 1 89 ? -1.262 -4.232 -6.288 1.00 93.62 89 VAL A O 1
ATOM 653 N N . ASP A 1 90 ? -1.592 -5.370 -8.200 1.00 92.56 90 ASP A N 1
ATOM 654 C CA . ASP A 1 90 ? -0.197 -5.302 -8.632 1.00 92.56 90 ASP A CA 1
ATOM 655 C C . ASP A 1 90 ? 0.138 -3.864 -9.063 1.00 92.56 90 ASP A C 1
ATOM 657 O O . ASP A 1 90 ? -0.422 -3.317 -10.016 1.00 92.56 90 ASP A O 1
ATOM 661 N N . GLY A 1 91 ? 1.017 -3.212 -8.306 1.00 89.62 91 GLY A N 1
ATOM 662 C CA . GLY A 1 91 ? 1.577 -1.909 -8.644 1.00 89.62 91 GLY A CA 1
ATOM 663 C C . GLY A 1 91 ? 2.949 -1.999 -9.312 1.00 89.62 91 GLY A C 1
ATOM 664 O O . GLY A 1 91 ? 3.463 -0.970 -9.761 1.00 89.62 91 GLY A O 1
ATOM 665 N N . GLY A 1 92 ? 3.564 -3.178 -9.369 1.00 86.88 92 GLY A N 1
ATOM 666 C CA . GLY A 1 92 ? 4.848 -3.442 -10.009 1.00 86.88 92 GLY A CA 1
ATOM 667 C C . GLY A 1 92 ? 4.735 -3.531 -11.528 1.00 86.88 92 GLY A C 1
ATOM 668 O O . GLY A 1 92 ? 5.579 -2.967 -12.228 1.00 86.88 92 GLY A O 1
ATOM 669 N N . MET A 1 93 ? 3.664 -4.148 -12.030 1.00 86.31 93 MET A N 1
ATOM 670 C CA . MET A 1 93 ? 3.468 -4.451 -13.451 1.00 86.31 93 MET A CA 1
ATOM 671 C C . MET A 1 93 ? 2.182 -3.824 -14.005 1.00 86.31 93 MET A C 1
ATOM 673 O O . MET A 1 93 ? 1.147 -3.785 -13.346 1.00 86.31 93 MET A O 1
ATOM 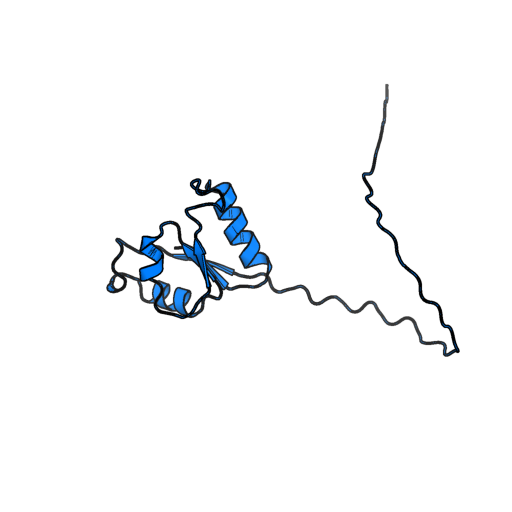677 N N . GLY A 1 94 ? 2.254 -3.289 -15.223 1.00 82.94 94 GLY A N 1
ATOM 678 C CA . GLY A 1 94 ? 1.097 -2.776 -15.953 1.00 82.94 94 GLY A CA 1
ATOM 679 C C . GLY A 1 94 ? 0.328 -3.889 -16.665 1.00 82.94 94 GLY A C 1
ATOM 680 O O . GLY A 1 94 ? 0.809 -5.013 -16.784 1.00 82.94 94 GLY A O 1
ATOM 681 N N . GLU A 1 95 ? -0.846 -3.556 -17.205 1.00 80.88 95 GLU A N 1
ATOM 682 C CA . GLU A 1 95 ? -1.674 -4.484 -17.998 1.00 80.88 95 GLU A CA 1
ATOM 683 C C . GLU A 1 95 ? -0.930 -5.023 -19.237 1.00 80.88 95 GLU A C 1
ATOM 685 O O . GLU A 1 95 ? -1.165 -6.152 -19.660 1.00 80.88 95 GLU A O 1
ATOM 690 N N . ASP A 1 96 ? 0.026 -4.248 -19.758 1.00 83.88 96 ASP A N 1
ATOM 691 C CA . ASP A 1 96 ? 0.878 -4.605 -20.899 1.00 83.88 96 ASP A CA 1
ATOM 692 C C . ASP A 1 96 ? 2.075 -5.502 -20.514 1.00 83.88 96 ASP A C 1
ATOM 694 O O . ASP A 1 96 ? 2.897 -5.852 -21.360 1.00 83.88 96 ASP A O 1
ATOM 698 N N . GLY A 1 97 ? 2.215 -5.858 -19.230 1.00 81.12 97 GLY A N 1
ATOM 699 C CA . GLY A 1 97 ? 3.342 -6.640 -18.714 1.00 81.12 97 GLY A CA 1
ATOM 700 C C . GLY A 1 97 ? 4.647 -5.851 -18.568 1.00 81.12 97 GLY A C 1
ATOM 701 O O . GLY A 1 97 ? 5.687 -6.434 -18.270 1.00 81.12 97 GLY A O 1
ATOM 702 N N . GLU A 1 98 ? 4.619 -4.532 -18.758 1.00 86.25 98 GLU A N 1
ATOM 703 C CA . GLU A 1 98 ? 5.764 -3.659 -18.501 1.00 86.25 98 GLU A CA 1
ATOM 704 C C . GLU A 1 98 ? 5.812 -3.210 -17.039 1.00 86.25 98 GLU A C 1
ATOM 706 O O . GLU A 1 98 ? 4.784 -2.996 -16.394 1.00 86.25 98 GLU A O 1
ATOM 711 N N . THR A 1 99 ? 7.019 -2.997 -16.513 1.00 87.94 99 THR A N 1
ATOM 712 C CA . THR A 1 99 ? 7.189 -2.451 -15.165 1.00 87.94 99 THR A CA 1
ATOM 713 C C . THR A 1 99 ? 6.616 -1.038 -15.081 1.00 87.94 99 THR A C 1
ATOM 715 O O . THR A 1 99 ? 7.002 -0.134 -15.827 1.00 87.94 99 THR A O 1
ATOM 718 N N . LEU A 1 100 ? 5.718 -0.816 -14.123 1.00 89.50 100 LEU A N 1
ATOM 719 C CA . LEU A 1 100 ? 5.104 0.487 -13.912 1.00 89.50 100 LEU A CA 1
ATOM 720 C C . LEU A 1 100 ? 6.146 1.520 -13.476 1.00 89.50 100 LEU A C 1
ATOM 722 O O . LEU A 1 100 ? 6.917 1.329 -12.533 1.00 89.50 100 LEU A O 1
ATOM 726 N N . THR A 1 101 ? 6.105 2.688 -14.115 1.00 93.00 101 THR A N 1
ATOM 727 C CA . THR A 1 101 ? 6.868 3.848 -13.643 1.00 93.00 101 THR A CA 1
ATOM 728 C C . THR A 1 101 ? 6.360 4.306 -12.272 1.00 93.00 101 THR A C 1
ATOM 730 O O . THR A 1 101 ? 5.171 4.189 -11.958 1.00 93.00 101 THR A O 1
ATOM 733 N N . HIS A 1 102 ? 7.224 4.946 -11.477 1.00 91.31 102 HIS A N 1
ATOM 734 C CA . HIS A 1 102 ? 6.826 5.544 -10.194 1.00 91.31 102 HIS A CA 1
ATOM 735 C C . HIS A 1 102 ? 5.612 6.481 -10.318 1.00 91.31 102 HIS A C 1
ATOM 737 O O . HIS A 1 102 ? 4.752 6.515 -9.434 1.00 91.31 102 HIS A O 1
ATOM 743 N N . ALA A 1 103 ? 5.519 7.235 -11.418 1.00 92.81 103 ALA A N 1
ATOM 744 C CA . ALA A 1 103 ? 4.400 8.135 -11.674 1.00 92.81 103 ALA A CA 1
ATOM 745 C C . ALA A 1 103 ? 3.100 7.371 -11.964 1.00 92.81 103 ALA A C 1
ATOM 747 O O . ALA A 1 103 ? 2.045 7.752 -11.456 1.00 92.81 103 ALA A O 1
ATOM 748 N N . ALA A 1 104 ? 3.159 6.297 -12.756 1.00 92.38 104 ALA A N 1
ATOM 749 C CA . ALA A 1 104 ? 1.999 5.460 -13.050 1.00 92.38 104 ALA A CA 1
ATOM 750 C C . ALA A 1 104 ? 1.485 4.755 -11.785 1.00 92.38 104 ALA A C 1
ATOM 752 O O . ALA A 1 104 ? 0.296 4.838 -11.475 1.00 92.38 104 ALA A O 1
ATOM 753 N N . ARG A 1 105 ? 2.391 4.200 -10.976 1.00 93.00 105 ARG A N 1
ATOM 754 C CA . ARG A 1 105 ? 2.052 3.605 -9.678 1.00 93.00 105 ARG A CA 1
ATOM 755 C C . ARG A 1 105 ? 1.435 4.615 -8.714 1.00 93.00 105 ARG A C 1
ATOM 757 O O . ARG A 1 105 ? 0.411 4.357 -8.093 1.00 93.00 105 ARG A O 1
ATOM 764 N N . SER A 1 106 ? 1.996 5.821 -8.641 1.00 94.31 106 SER A N 1
ATOM 765 C CA . SER A 1 106 ? 1.428 6.889 -7.807 1.00 94.31 106 SER A CA 1
ATOM 766 C C . SER A 1 106 ? 0.019 7.283 -8.267 1.00 94.31 106 SER A C 1
ATOM 768 O O . SER A 1 106 ? -0.856 7.525 -7.437 1.00 94.31 106 SER A O 1
ATOM 770 N N . LYS A 1 107 ? -0.245 7.297 -9.582 1.00 94.75 107 LYS A N 1
ATOM 771 C CA . LYS A 1 107 ? -1.600 7.514 -10.118 1.00 94.75 107 LYS A CA 1
ATOM 772 C C . LYS A 1 107 ? -2.559 6.393 -9.716 1.00 94.75 107 LYS A C 1
ATOM 774 O O . LYS A 1 107 ? -3.704 6.699 -9.393 1.00 94.75 107 LYS A O 1
ATOM 779 N N . LEU A 1 108 ? -2.107 5.139 -9.700 1.00 94.38 108 LEU A N 1
ATOM 780 C CA . LEU A 1 108 ? -2.898 3.985 -9.264 1.00 94.38 108 LEU A CA 1
ATOM 781 C C . LEU A 1 108 ? -3.325 4.117 -7.795 1.00 94.38 108 LEU A C 1
ATOM 783 O O . LEU A 1 108 ? -4.510 4.002 -7.486 1.00 94.38 108 LEU A O 1
ATOM 787 N N . VAL A 1 109 ? -2.390 4.470 -6.910 1.00 95.19 109 VAL A N 1
ATOM 788 C CA . VAL A 1 109 ? -2.663 4.729 -5.485 1.00 95.19 109 VAL A CA 1
ATOM 789 C C . VAL A 1 109 ? -3.694 5.847 -5.319 1.00 95.19 109 VAL A C 1
ATOM 791 O O . VAL A 1 109 ? -4.692 5.696 -4.616 1.00 95.19 109 VAL A O 1
ATOM 794 N N . VAL A 1 110 ? -3.493 6.971 -6.013 1.00 95.12 110 VAL A N 1
ATOM 795 C CA . VAL A 1 110 ? -4.404 8.121 -5.940 1.00 95.12 110 VAL A CA 1
ATOM 796 C C . VAL A 1 110 ? -5.783 7.785 -6.514 1.00 95.12 110 VAL A C 1
ATOM 798 O O . VAL A 1 110 ? -6.789 8.255 -5.984 1.00 95.12 110 VAL A O 1
ATOM 801 N N . LYS A 1 111 ? -5.862 6.972 -7.575 1.00 94.19 111 LYS A N 1
ATOM 802 C CA . LYS A 1 111 ? -7.132 6.521 -8.165 1.00 94.19 111 LYS A CA 1
ATOM 803 C C . LYS A 1 111 ? -7.992 5.806 -7.121 1.00 94.19 111 LYS A C 1
ATOM 805 O O . LYS A 1 111 ? -9.158 6.168 -6.984 1.00 94.19 111 LYS A O 1
ATOM 810 N N . HIS A 1 112 ? -7.407 4.882 -6.360 1.00 94.12 112 HIS A N 1
ATOM 811 C CA . HIS A 1 112 ? -8.110 4.153 -5.302 1.00 94.12 112 HIS A CA 1
ATOM 812 C C . HIS A 1 112 ? -8.418 5.059 -4.105 1.00 94.12 112 HIS A C 1
ATOM 814 O O . HIS A 1 112 ? -9.555 5.118 -3.658 1.00 94.12 112 HIS A O 1
ATOM 820 N N . ALA A 1 113 ? -7.480 5.894 -3.654 1.00 94.62 113 ALA A N 1
ATOM 821 C CA . ALA A 1 113 ? -7.738 6.798 -2.529 1.00 94.62 113 ALA A CA 1
ATOM 822 C C . ALA A 1 113 ? -8.871 7.812 -2.808 1.00 94.62 113 ALA A C 1
ATOM 824 O O . ALA A 1 113 ? -9.603 8.220 -1.904 1.00 94.62 113 ALA A O 1
ATOM 825 N N . ARG A 1 114 ? -9.069 8.219 -4.071 1.00 93.81 114 ARG A N 1
ATOM 826 C CA . ARG A 1 114 ? -10.157 9.134 -4.470 1.00 93.81 114 ARG A CA 1
ATOM 827 C C . ARG A 1 114 ? -11.553 8.520 -4.366 1.00 93.81 114 ARG A C 1
ATOM 829 O O . ARG A 1 114 ? -12.525 9.278 -4.390 1.00 93.81 114 ARG A O 1
ATOM 836 N N . THR A 1 115 ? -11.679 7.198 -4.259 1.00 92.06 115 THR A N 1
ATOM 837 C CA . THR A 1 115 ? -12.980 6.544 -4.046 1.00 92.06 115 THR A CA 1
ATOM 838 C C . THR A 1 115 ? -13.457 6.662 -2.597 1.00 92.06 115 THR A C 1
ATOM 840 O O . THR A 1 115 ? -14.650 6.498 -2.350 1.00 92.06 115 THR A O 1
ATOM 843 N N . GLY A 1 116 ? -12.561 7.019 -1.669 1.00 93.25 116 GLY A N 1
ATOM 844 C CA . GLY A 1 116 ? -12.808 6.981 -0.227 1.00 93.25 116 GLY A CA 1
ATOM 845 C C . GLY A 1 116 ? -12.138 5.797 0.475 1.00 93.25 116 GLY A C 1
ATOM 846 O O . GLY A 1 116 ? -12.198 5.737 1.697 1.00 93.25 116 GLY A O 1
ATOM 847 N N . ALA A 1 117 ? -11.490 4.901 -0.277 1.00 94.50 117 ALA A N 1
ATOM 848 C CA . ALA A 1 117 ? -10.871 3.686 0.244 1.00 94.50 117 ALA A CA 1
ATOM 849 C C . ALA A 1 117 ? -9.667 3.946 1.167 1.00 94.50 117 ALA A C 1
ATOM 851 O O . ALA A 1 117 ? -8.936 4.940 1.032 1.00 94.50 117 ALA A O 1
ATOM 852 N N . HIS A 1 118 ? -9.441 3.005 2.077 1.00 95.62 118 HIS A N 1
ATOM 853 C CA . HIS A 1 118 ? -8.214 2.841 2.841 1.00 95.62 118 HIS A CA 1
ATOM 854 C C . HIS A 1 118 ? -7.214 2.032 2.017 1.00 95.62 118 HIS A C 1
ATOM 856 O O . HIS A 1 118 ? -7.315 0.813 1.900 1.00 95.62 118 HIS A O 1
ATOM 862 N N . VAL A 1 119 ? -6.249 2.735 1.429 1.00 97.12 119 VAL A N 1
ATOM 863 C CA . VAL A 1 119 ? -5.227 2.150 0.563 1.00 97.12 119 VAL A CA 1
ATOM 864 C C . VAL A 1 119 ? -3.951 1.922 1.363 1.00 97.12 119 VAL A C 1
ATOM 866 O O . VAL A 1 119 ? -3.416 2.854 1.971 1.00 97.12 119 VAL A O 1
ATOM 869 N N . VAL A 1 120 ? -3.422 0.706 1.326 1.00 97.06 120 VAL A N 1
ATOM 870 C CA . VAL A 1 120 ? -2.086 0.385 1.833 1.00 97.06 120 VAL A CA 1
ATOM 871 C C . VAL A 1 120 ? -1.163 0.142 0.651 1.00 97.06 120 VAL A C 1
ATOM 873 O O . VAL A 1 120 ? -1.513 -0.576 -0.277 1.00 97.06 120 VAL A O 1
ATOM 876 N N . ARG A 1 121 ? 0.015 0.760 0.672 1.00 96.38 121 ARG A N 1
ATOM 877 C CA . ARG A 1 121 ? 1.086 0.507 -0.291 1.00 96.38 121 ARG A CA 1
ATOM 878 C C . ARG A 1 121 ? 2.232 -0.189 0.429 1.00 96.38 121 ARG A C 1
ATOM 880 O O . ARG A 1 121 ? 2.750 0.375 1.399 1.00 96.38 121 ARG A O 1
ATOM 887 N N . LEU A 1 122 ? 2.550 -1.390 -0.039 1.00 93.69 122 LEU A N 1
ATOM 888 C CA . LEU A 1 122 ? 3.637 -2.237 0.448 1.00 93.69 122 LEU A CA 1
ATOM 889 C C . LEU A 1 122 ? 4.957 -1.923 -0.261 1.00 93.69 122 LEU A C 1
ATOM 891 O O . LEU A 1 122 ? 4.911 -1.191 -1.269 1.00 93.69 122 LEU A O 1
#